Protein AF-A0A429S1Y5-F1 (afdb_monomer)

Structure (mmCIF, N/CA/C/O backbone):
data_AF-A0A429S1Y5-F1
#
_entry.id   AF-A0A429S1Y5-F1
#
loop_
_atom_site.group_PDB
_atom_site.id
_atom_site.type_symbol
_atom_site.label_atom_id
_atom_site.label_alt_id
_atom_site.label_comp_id
_atom_site.label_asym_id
_atom_site.label_entity_id
_atom_site.label_seq_id
_atom_site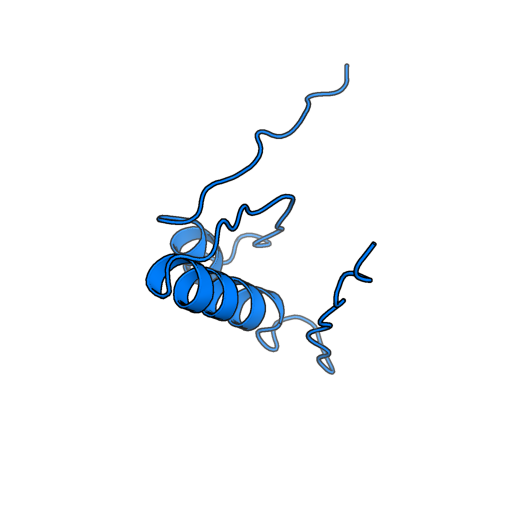.pdbx_PDB_ins_code
_atom_site.Cartn_x
_atom_site.Cartn_y
_atom_site.Cartn_z
_atom_site.occupancy
_atom_site.B_iso_or_equiv
_atom_site.auth_seq_id
_atom_site.auth_comp_id
_atom_site.auth_asym_id
_atom_site.auth_atom_id
_atom_site.pdbx_PDB_model_num
ATOM 1 N N . MET A 1 1 ? 0.218 15.644 22.859 1.00 51.16 1 MET A N 1
ATOM 2 C CA . MET A 1 1 ? -0.005 15.205 21.462 1.00 51.16 1 MET A CA 1
ATOM 3 C C . MET A 1 1 ? 1.148 14.300 21.055 1.00 51.16 1 MET A C 1
ATOM 5 O O . MET A 1 1 ? 2.291 14.731 21.134 1.00 51.16 1 MET A O 1
ATOM 9 N N . GLY A 1 2 ? 0.880 13.034 20.729 1.00 76.69 2 GLY A N 1
ATOM 10 C CA . GLY A 1 2 ? 1.929 12.095 20.321 1.00 76.69 2 GLY A CA 1
ATOM 11 C C . GLY A 1 2 ? 2.446 12.422 18.920 1.00 76.69 2 GLY A C 1
ATOM 12 O O . GLY A 1 2 ? 1.661 12.726 18.027 1.00 76.69 2 GLY A O 1
ATOM 13 N N . ARG A 1 3 ? 3.765 12.373 18.715 1.00 88.88 3 ARG A N 1
ATOM 14 C CA . ARG A 1 3 ? 4.362 12.511 17.381 1.00 88.88 3 ARG A CA 1
ATOM 15 C C . ARG A 1 3 ? 4.082 11.241 16.575 1.00 88.88 3 ARG A C 1
ATOM 17 O O . ARG A 1 3 ? 4.354 10.141 17.054 1.00 88.88 3 ARG A O 1
ATOM 24 N N . GLY A 1 4 ? 3.581 11.391 15.351 1.00 90.81 4 GLY A N 1
ATOM 25 C CA . GLY A 1 4 ? 3.489 10.278 14.407 1.00 90.81 4 GLY A CA 1
ATOM 26 C C . GLY A 1 4 ? 4.868 9.676 14.106 1.00 90.81 4 GLY A C 1
ATOM 27 O O . GLY A 1 4 ? 5.899 10.339 14.248 1.00 90.81 4 GLY A O 1
ATOM 28 N N . LYS A 1 5 ? 4.894 8.407 13.686 1.00 93.19 5 LYS A N 1
ATOM 29 C CA . LYS A 1 5 ? 6.119 7.718 13.254 1.00 93.19 5 LYS A CA 1
ATOM 30 C C . LYS A 1 5 ? 6.139 7.615 11.732 1.00 93.19 5 LYS A C 1
ATOM 32 O O . LYS A 1 5 ? 5.260 6.983 11.155 1.00 93.19 5 LYS A O 1
ATOM 37 N N . LEU A 1 6 ? 7.167 8.181 11.101 1.00 95.94 6 LEU A N 1
ATOM 38 C CA . LEU A 1 6 ? 7.436 7.981 9.679 1.00 95.94 6 LEU A CA 1
ATOM 39 C C . LEU A 1 6 ? 8.302 6.731 9.497 1.00 95.94 6 LEU A C 1
ATOM 41 O O . LEU A 1 6 ? 9.401 6.653 10.044 1.00 95.94 6 LEU A O 1
ATOM 45 N N . ARG A 1 7 ? 7.814 5.759 8.723 1.00 95.19 7 ARG A N 1
ATOM 46 C CA . ARG A 1 7 ? 8.587 4.582 8.311 1.00 95.19 7 ARG A CA 1
ATOM 47 C C . ARG A 1 7 ? 8.930 4.706 6.832 1.00 95.19 7 ARG A C 1
ATOM 49 O O . ARG A 1 7 ? 8.034 4.866 6.012 1.00 95.19 7 ARG A O 1
ATOM 56 N N . ILE A 1 8 ? 10.216 4.607 6.504 1.00 96.44 8 ILE A N 1
ATOM 57 C CA . ILE A 1 8 ? 10.717 4.716 5.130 1.00 96.44 8 ILE A CA 1
ATOM 58 C C . ILE A 1 8 ? 11.218 3.344 4.678 1.00 96.44 8 ILE A C 1
ATOM 60 O O . ILE A 1 8 ? 12.068 2.742 5.332 1.00 96.44 8 ILE A O 1
ATOM 64 N N . TYR A 1 9 ? 10.702 2.857 3.549 1.00 95.88 9 TYR A N 1
ATOM 65 C CA . TYR A 1 9 ? 11.208 1.661 2.875 1.00 95.88 9 TYR A CA 1
ATOM 66 C C . TYR A 1 9 ? 12.240 2.083 1.826 1.00 95.88 9 TYR A C 1
ATOM 68 O O . TYR A 1 9 ? 11.886 2.456 0.707 1.00 95.88 9 TYR A O 1
ATOM 76 N N . LEU A 1 10 ? 13.520 2.062 2.200 1.00 96.69 10 LEU A N 1
ATOM 77 C CA . LEU A 1 10 ? 14.630 2.412 1.313 1.00 96.69 10 LEU A CA 1
ATOM 78 C C . LEU A 1 10 ? 15.032 1.215 0.439 1.00 96.69 10 LEU A C 1
ATOM 80 O O . LEU A 1 10 ? 14.956 0.067 0.866 1.00 96.69 10 LEU A O 1
ATOM 84 N N . GLY A 1 11 ? 15.479 1.471 -0.790 1.00 95.25 11 GLY A N 1
ATOM 85 C CA . GLY A 1 11 ? 15.925 0.415 -1.694 1.00 95.25 11 GLY A CA 1
ATOM 86 C C . GLY A 1 11 ? 16.778 0.962 -2.829 1.00 95.25 11 GLY A C 1
ATOM 87 O O . GLY A 1 11 ? 16.440 2.003 -3.391 1.00 95.25 11 GLY A O 1
ATOM 88 N N . ALA A 1 12 ? 17.837 0.226 -3.167 1.00 95.75 12 ALA A N 1
ATOM 89 C CA . ALA A 1 12 ? 18.955 0.677 -4.000 1.00 95.75 12 ALA A CA 1
ATOM 90 C C . ALA A 1 12 ? 18.622 0.926 -5.483 1.00 95.75 12 ALA A C 1
ATOM 92 O O . ALA A 1 12 ? 19.379 1.603 -6.167 1.00 95.75 12 ALA A O 1
ATOM 93 N N . ALA A 1 13 ? 17.504 0.391 -5.986 1.00 93.88 13 ALA A N 1
ATOM 94 C CA . ALA A 1 13 ? 17.108 0.527 -7.387 1.00 93.88 13 ALA A CA 1
ATOM 95 C C . ALA A 1 13 ? 15.573 0.483 -7.572 1.00 93.88 13 ALA A C 1
ATOM 97 O O . ALA A 1 13 ? 14.830 0.143 -6.635 1.00 93.88 13 ALA A O 1
ATOM 98 N N . PRO A 1 14 ? 15.046 0.833 -8.760 1.00 90.06 14 PRO A N 1
ATOM 99 C CA . PRO A 1 14 ? 13.670 0.528 -9.145 1.00 90.06 14 PRO A CA 1
ATOM 100 C C . PRO A 1 14 ? 13.409 -0.986 -9.148 1.00 90.06 14 PRO A C 1
ATOM 102 O O . PRO A 1 14 ? 14.285 -1.777 -9.467 1.00 90.06 14 PRO A O 1
ATOM 105 N N . GLY A 1 15 ? 12.198 -1.409 -8.776 1.00 89.25 15 GLY A N 1
ATOM 106 C CA . GLY A 1 15 ? 11.809 -2.829 -8.831 1.00 89.25 15 GLY A CA 1
ATOM 107 C C . GLY A 1 15 ? 12.253 -3.695 -7.646 1.00 89.25 15 GLY A C 1
ATOM 108 O O . GLY A 1 15 ? 11.711 -4.779 -7.479 1.00 89.25 15 GLY A O 1
ATOM 109 N N . VAL A 1 16 ? 13.104 -3.194 -6.743 1.00 93.00 16 VAL A N 1
ATOM 110 C CA . VAL A 1 16 ? 13.582 -3.924 -5.539 1.00 93.00 16 VAL A CA 1
ATOM 111 C C . VAL A 1 16 ? 12.506 -4.214 -4.473 1.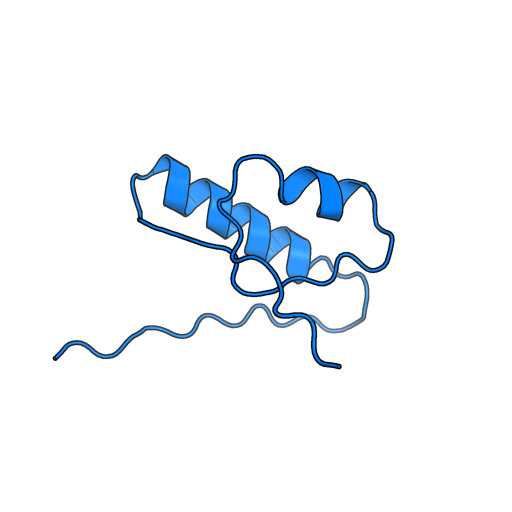00 93.00 16 VAL A C 1
ATOM 113 O O . VAL A 1 16 ? 12.825 -4.640 -3.371 1.00 93.00 16 VAL A O 1
ATOM 116 N N . GLY A 1 17 ? 11.228 -3.948 -4.762 1.00 92.56 17 GLY A N 1
ATOM 117 C CA . GLY A 1 17 ? 10.113 -4.355 -3.900 1.00 92.56 17 GLY A CA 1
ATOM 118 C C . GLY A 1 17 ? 9.684 -3.369 -2.809 1.00 92.56 17 GLY A C 1
ATOM 119 O O . GLY A 1 17 ? 8.873 -3.741 -1.969 1.00 92.56 17 GLY A O 1
ATOM 120 N N . LYS A 1 18 ? 10.145 -2.108 -2.822 1.00 95.31 18 LYS A N 1
ATOM 121 C CA . LYS A 1 18 ? 9.773 -1.090 -1.809 1.00 95.31 18 LYS A CA 1
ATOM 122 C C . LYS A 1 18 ? 8.256 -0.964 -1.601 1.00 95.31 18 LYS A C 1
ATOM 124 O O . LYS A 1 18 ? 7.772 -1.115 -0.484 1.00 95.31 18 LYS A O 1
ATOM 129 N N . THR A 1 19 ? 7.509 -0.743 -2.686 1.00 94.12 19 THR A N 1
ATOM 130 C CA . THR A 1 19 ? 6.043 -0.610 -2.649 1.00 94.12 19 THR A CA 1
ATOM 131 C C . THR A 1 19 ? 5.374 -1.888 -2.153 1.00 94.12 19 THR A C 1
ATOM 133 O O . THR A 1 19 ? 4.461 -1.830 -1.341 1.00 94.12 19 THR A O 1
ATOM 136 N N . TYR A 1 20 ? 5.867 -3.052 -2.579 1.00 93.50 20 TYR A N 1
ATOM 137 C CA . TYR A 1 20 ? 5.331 -4.341 -2.146 1.00 93.50 20 TYR A CA 1
ATOM 138 C C . TYR A 1 20 ? 5.526 -4.559 -0.637 1.00 93.50 20 TYR A C 1
ATOM 140 O O . TYR A 1 20 ? 4.588 -4.926 0.066 1.00 93.50 20 TYR A O 1
ATOM 148 N N . ALA A 1 21 ? 6.724 -4.272 -0.117 1.00 95.12 21 ALA A N 1
ATOM 149 C CA . ALA A 1 21 ? 7.027 -4.370 1.310 1.00 95.12 21 ALA A CA 1
ATOM 150 C C . ALA A 1 21 ? 6.190 -3.394 2.156 1.00 95.12 21 ALA A C 1
ATOM 152 O O . ALA A 1 21 ? 5.763 -3.746 3.256 1.00 95.12 21 ALA A O 1
ATOM 153 N N . MET A 1 22 ? 5.927 -2.192 1.633 1.00 96.69 22 MET A N 1
ATOM 154 C CA . MET A 1 22 ? 5.030 -1.213 2.249 1.00 96.69 22 MET A CA 1
ATOM 155 C C . MET A 1 22 ? 3.584 -1.730 2.314 1.00 96.69 22 MET A C 1
ATOM 157 O O . MET A 1 22 ? 2.978 -1.681 3.381 1.00 96.69 22 MET A O 1
ATOM 161 N N . LEU A 1 23 ? 3.043 -2.272 1.217 1.00 96.50 23 LEU A N 1
ATOM 162 C CA . LEU A 1 23 ? 1.678 -2.819 1.186 1.00 96.50 23 LEU A CA 1
ATOM 163 C C . LEU A 1 23 ? 1.533 -4.057 2.081 1.00 96.50 23 LEU A C 1
ATOM 165 O O . LEU A 1 23 ? 0.546 -4.181 2.797 1.00 96.50 23 LEU A O 1
ATOM 169 N N . SER A 1 24 ? 2.541 -4.934 2.116 1.00 96.19 24 SER A N 1
ATOM 170 C CA . SER A 1 24 ? 2.566 -6.091 3.023 1.00 96.19 24 SER A CA 1
ATOM 171 C C . SER A 1 24 ? 2.520 -5.682 4.501 1.00 96.19 24 SER A C 1
ATOM 173 O O . SER A 1 24 ? 1.863 -6.340 5.303 1.00 96.19 24 SER A O 1
ATOM 175 N N . GLU A 1 25 ? 3.172 -4.579 4.880 1.00 97.06 25 GLU A N 1
ATOM 176 C CA . GLU A 1 25 ? 3.022 -4.016 6.227 1.00 97.06 25 GLU A CA 1
ATOM 177 C C . GLU A 1 25 ? 1.624 -3.435 6.465 1.00 97.06 25 GLU A C 1
ATOM 179 O O . GLU A 1 25 ? 1.110 -3.576 7.573 1.00 97.06 25 GLU A O 1
ATOM 184 N N . GLY A 1 26 ? 1.014 -2.811 5.453 1.00 97.06 26 GLY A N 1
ATOM 185 C CA . GLY A 1 26 ? -0.374 -2.347 5.509 1.00 97.06 26 GLY A CA 1
ATOM 186 C C . GLY A 1 26 ? -1.332 -3.477 5.883 1.00 97.06 26 GLY A C 1
ATOM 187 O O . GLY A 1 26 ? -2.045 -3.360 6.877 1.00 97.06 26 GLY A O 1
ATOM 188 N N . HIS A 1 27 ? -1.249 -4.611 5.178 1.00 97.81 27 HIS A N 1
ATOM 189 C CA . HIS A 1 27 ? -2.020 -5.822 5.494 1.00 97.81 27 HIS A CA 1
ATOM 190 C C . HIS A 1 27 ? -1.805 -6.282 6.934 1.00 97.81 27 HIS A C 1
ATOM 192 O O . HIS A 1 27 ? -2.763 -6.379 7.694 1.00 97.81 27 HIS A O 1
ATOM 198 N N . ARG A 1 28 ? -0.547 -6.437 7.371 1.00 97.44 28 ARG A N 1
ATOM 199 C CA . ARG A 1 28 ? -0.244 -6.837 8.759 1.00 97.44 28 ARG A CA 1
ATOM 200 C C . ARG A 1 28 ? -0.826 -5.891 9.809 1.00 97.44 28 ARG A C 1
ATOM 202 O O . ARG A 1 28 ? -1.101 -6.321 10.927 1.00 97.44 28 ARG A O 1
ATOM 209 N N . ARG A 1 29 ? -0.932 -4.596 9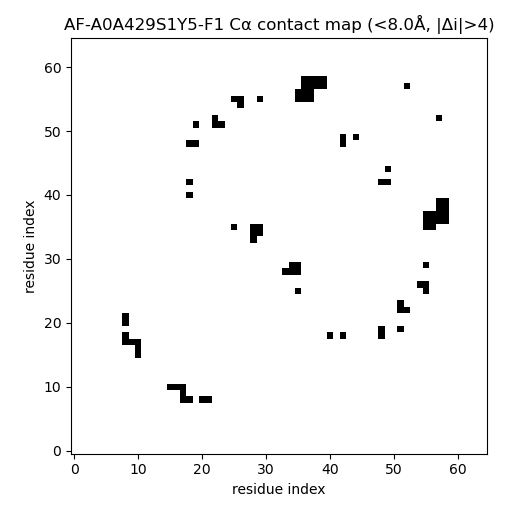.509 1.00 96.62 29 ARG A N 1
ATOM 210 C CA . ARG A 1 29 ? -1.509 -3.601 10.422 1.00 96.62 29 ARG A CA 1
ATOM 211 C C . ARG A 1 29 ? -3.024 -3.729 10.493 1.00 96.62 29 ARG A C 1
ATOM 213 O O . ARG A 1 29 ? -3.548 -3.787 11.603 1.00 96.62 29 ARG A O 1
ATOM 220 N N . VAL A 1 30 ? -3.689 -3.836 9.345 1.00 97.31 30 VAL A N 1
ATOM 221 C CA . VAL A 1 30 ? -5.141 -4.054 9.261 1.00 97.31 30 VAL A CA 1
ATOM 222 C C . VAL A 1 30 ? -5.531 -5.366 9.946 1.00 97.31 30 VAL A C 1
ATOM 224 O O . VAL A 1 30 ? -6.406 -5.366 10.804 1.00 97.31 30 VAL A O 1
ATOM 227 N N . GLU A 1 31 ? -4.811 -6.460 9.683 1.00 97.12 31 GLU A N 1
ATOM 228 C CA . GLU A 1 31 ? -5.013 -7.767 10.333 1.00 97.12 31 GLU A CA 1
ATOM 229 C C . GLU A 1 31 ? -4.878 -7.706 11.864 1.00 97.12 31 GLU A C 1
ATOM 231 O O . GLU A 1 31 ? -5.500 -8.483 12.584 1.00 97.12 31 GLU A O 1
ATOM 236 N N . ARG A 1 32 ? -4.077 -6.768 12.382 1.00 97.25 32 ARG A N 1
ATOM 237 C CA . ARG A 1 32 ? -3.907 -6.518 13.823 1.00 97.25 32 ARG A CA 1
ATOM 238 C C . ARG A 1 32 ? -4.915 -5.512 14.389 1.00 97.25 32 ARG A C 1
ATOM 240 O O . ARG A 1 32 ? -4.760 -5.096 15.534 1.00 97.25 32 ARG A O 1
ATOM 247 N N . GLY A 1 33 ? -5.906 -5.093 13.605 1.00 96.94 33 GLY A N 1
ATOM 248 C CA . GLY A 1 33 ? -6.934 -4.130 14.004 1.00 96.94 33 GLY A CA 1
ATOM 249 C C . GLY A 1 33 ? -6.476 -2.671 13.995 1.00 96.94 3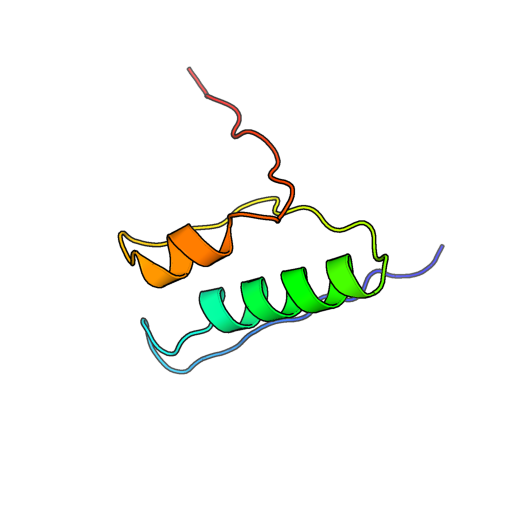3 GLY A C 1
ATOM 250 O O . GLY A 1 33 ? -7.102 -1.832 14.635 1.00 96.94 33 GLY A O 1
ATOM 251 N N . THR A 1 34 ? -5.371 -2.346 13.315 1.00 96.69 34 THR A N 1
ATOM 252 C CA . THR A 1 34 ? -4.966 -0.945 13.130 1.00 96.69 34 THR A CA 1
ATOM 253 C C . THR A 1 34 ? -5.820 -0.309 12.039 1.00 96.69 34 THR A C 1
ATOM 255 O O . THR A 1 34 ? -5.852 -0.823 10.923 1.00 96.69 34 THR A O 1
ATOM 258 N N . ASP A 1 35 ? -6.424 0.840 12.339 1.00 96.56 35 ASP A N 1
ATOM 259 C CA . ASP A 1 35 ? -7.055 1.699 11.336 1.00 96.56 35 ASP A CA 1
ATOM 260 C C . ASP A 1 35 ? -5.990 2.230 10.357 1.00 96.56 35 ASP A C 1
ATOM 262 O O . ASP A 1 35 ? -5.038 2.918 10.749 1.00 96.56 35 ASP A O 1
ATOM 266 N N . CYS A 1 36 ? -6.074 1.803 9.098 1.00 95.94 36 CYS A N 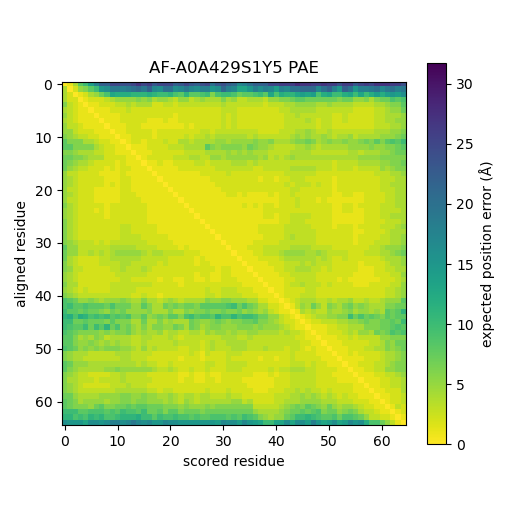1
ATOM 267 C CA . CYS A 1 36 ? -5.034 1.998 8.099 1.00 95.94 36 CYS A CA 1
ATOM 268 C C . CYS A 1 36 ? -5.643 2.127 6.704 1.00 95.94 36 CYS A C 1
ATOM 270 O O . CYS A 1 36 ? -6.271 1.200 6.200 1.00 95.94 36 CYS A O 1
ATOM 272 N N . VAL A 1 37 ? -5.335 3.243 6.045 1.00 97.31 37 VAL A N 1
ATOM 273 C CA . VAL A 1 37 ? -5.786 3.559 4.689 1.00 97.31 37 VAL A CA 1
ATOM 274 C C . VAL A 1 37 ? -4.597 3.837 3.770 1.00 97.31 37 VAL A C 1
ATOM 276 O O . VAL A 1 37 ? -3.589 4.430 4.170 1.00 97.31 37 VAL A O 1
ATOM 279 N N . VAL A 1 38 ? -4.702 3.424 2.510 1.00 96.81 38 VAL A N 1
ATOM 280 C CA . VAL A 1 38 ? -3.759 3.794 1.453 1.00 96.81 38 VAL A CA 1
ATOM 281 C C . VAL A 1 38 ? -4.135 5.178 0.929 1.00 96.81 38 VAL A C 1
ATOM 283 O O . VAL A 1 38 ? -5.128 5.345 0.225 1.00 96.81 38 VAL A O 1
ATOM 286 N N . GLY A 1 39 ? -3.318 6.182 1.258 1.00 96.12 39 GLY A N 1
ATOM 287 C CA . GLY A 1 39 ? -3.492 7.538 0.727 1.00 96.12 39 GLY A CA 1
ATOM 288 C C . GLY A 1 39 ? -3.049 7.677 -0.733 1.00 96.12 39 GLY A C 1
ATOM 289 O O . GLY A 1 39 ? -3.681 8.381 -1.513 1.00 96.12 39 GLY A O 1
ATOM 290 N N . PHE A 1 40 ? -1.959 7.006 -1.117 1.00 93.44 40 PHE A N 1
ATOM 291 C CA . PHE A 1 40 ? -1.458 7.014 -2.490 1.00 93.44 40 PHE A CA 1
ATOM 292 C C . PHE A 1 40 ? -0.526 5.832 -2.757 1.00 93.44 40 PHE A C 1
ATOM 294 O O . PHE A 1 40 ? 0.279 5.447 -1.907 1.00 93.44 40 PHE A O 1
ATOM 301 N N . VAL A 1 41 ? -0.601 5.289 -3.970 1.00 92.62 41 VAL A N 1
ATOM 302 C CA . VAL A 1 41 ? 0.284 4.231 -4.457 1.00 92.62 41 VAL A CA 1
ATOM 303 C C . VAL A 1 41 ? 0.387 4.284 -5.981 1.00 92.62 41 VAL A C 1
ATOM 305 O O . VAL A 1 41 ? -0.594 4.545 -6.679 1.00 92.62 41 VAL A O 1
ATOM 308 N N . GLU A 1 42 ? 1.580 3.996 -6.498 1.00 87.38 42 GLU A N 1
ATOM 309 C CA . GLU A 1 42 ? 1.816 3.729 -7.915 1.00 87.38 42 GLU A CA 1
ATOM 310 C C . GLU A 1 42 ? 2.338 2.301 -8.076 1.00 87.38 42 GLU A C 1
ATOM 312 O O . GLU A 1 42 ? 3.395 1.932 -7.556 1.00 87.38 42 GLU A O 1
ATOM 317 N N . HIS A 1 43 ? 1.583 1.471 -8.796 1.00 83.69 43 HIS A N 1
ATOM 318 C CA . HIS A 1 43 ? 1.965 0.087 -9.086 1.00 83.69 43 HIS A CA 1
ATOM 319 C C . HIS A 1 43 ? 2.799 -0.038 -10.374 1.00 83.69 43 HIS A C 1
ATOM 321 O O . HIS A 1 43 ? 3.39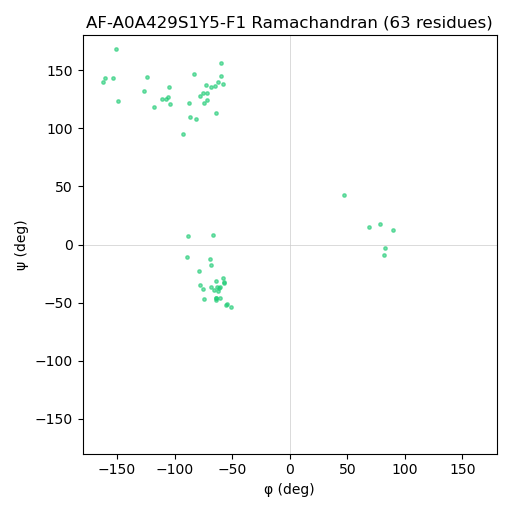1 -1.093 -10.599 1.00 83.69 43 HIS A O 1
ATOM 327 N N . HIS A 1 44 ? 2.902 1.024 -11.188 1.00 83.25 44 HIS A N 1
ATOM 328 C CA . HIS A 1 44 ? 3.653 1.071 -12.456 1.00 83.25 44 HIS A CA 1
ATOM 329 C C . HIS A 1 44 ? 3.383 -0.139 -13.374 1.00 83.25 44 HIS A C 1
ATOM 331 O O . HIS A 1 44 ? 4.314 -0.742 -13.905 1.00 83.25 44 HIS A O 1
ATOM 337 N N . GLY A 1 45 ? 2.116 -0.554 -13.488 1.00 79.88 45 GLY A N 1
ATOM 338 C CA . GLY A 1 45 ? 1.715 -1.694 -14.321 1.00 79.88 45 GLY A CA 1
ATOM 339 C C . GLY A 1 45 ? 2.179 -3.065 -13.816 1.00 79.88 45 GLY A C 1
ATOM 340 O O . GLY A 1 45 ? 2.160 -4.023 -14.578 1.00 79.88 45 GLY A O 1
ATOM 341 N N . ARG A 1 46 ? 2.623 -3.191 -12.555 1.00 83.62 46 ARG A N 1
ATOM 342 C CA . ARG A 1 46 ? 3.020 -4.478 -11.957 1.00 83.62 46 ARG A CA 1
ATOM 343 C C . ARG A 1 46 ? 1.795 -5.188 -11.362 1.00 83.62 46 ARG A C 1
ATOM 345 O O . ARG A 1 46 ? 1.362 -4.777 -10.281 1.00 83.62 46 ARG A O 1
ATOM 352 N N . PRO A 1 47 ? 1.306 -6.297 -11.953 1.00 84.94 47 PRO A N 1
ATOM 353 C CA . PRO A 1 47 ? 0.038 -6.911 -11.540 1.00 84.94 47 PRO A CA 1
ATOM 354 C C . PRO A 1 47 ? 0.043 -7.384 -10.084 1.00 84.94 47 PRO A C 1
ATOM 356 O O . PRO A 1 47 ? -0.921 -7.208 -9.352 1.00 84.94 47 PRO A O 1
ATOM 359 N N . ARG A 1 48 ? 1.175 -7.921 -9.607 1.00 83.06 48 ARG A N 1
ATOM 360 C CA . ARG A 1 48 ? 1.302 -8.370 -8.210 1.00 83.06 48 ARG A CA 1
ATOM 361 C C . ARG A 1 48 ? 1.178 -7.233 -7.197 1.00 83.06 48 ARG A C 1
ATOM 363 O O . ARG A 1 48 ? 0.726 -7.472 -6.088 1.00 83.06 48 ARG A O 1
ATOM 370 N N . THR A 1 49 ? 1.600 -6.020 -7.548 1.00 84.25 49 THR A N 1
ATOM 371 C CA . THR A 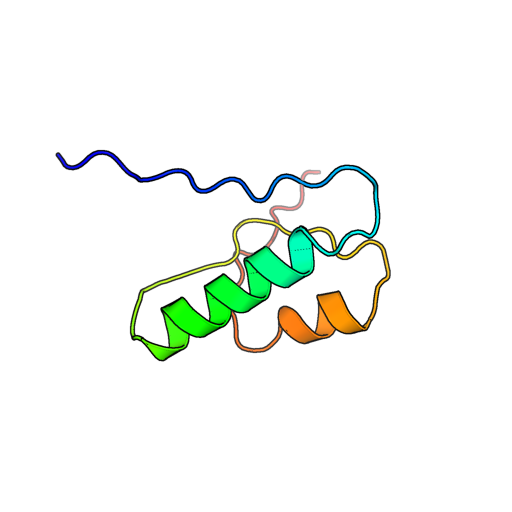1 49 ? 1.480 -4.857 -6.654 1.00 84.25 49 THR A CA 1
ATOM 372 C C . THR A 1 49 ? 0.054 -4.320 -6.652 1.00 84.25 49 THR A C 1
ATOM 374 O O . THR A 1 49 ? -0.420 -3.874 -5.617 1.00 84.25 49 THR A O 1
ATOM 377 N N . GLU A 1 50 ? -0.627 -4.382 -7.793 1.00 88.88 50 GLU A N 1
ATOM 378 C CA . GLU A 1 50 ? -2.036 -4.008 -7.917 1.00 88.88 50 GLU A CA 1
ATOM 379 C C . GLU A 1 50 ? -2.930 -4.930 -7.082 1.00 88.88 50 GLU A C 1
ATOM 381 O O . GLU A 1 50 ? -3.712 -4.449 -6.269 1.00 88.88 50 GLU A O 1
ATOM 386 N N . VAL A 1 51 ? -2.707 -6.249 -7.154 1.00 91.56 51 VAL A N 1
ATOM 387 C CA . VAL A 1 51 ? -3.430 -7.236 -6.330 1.00 91.56 51 VAL A CA 1
ATOM 388 C C . VAL A 1 51 ? -3.277 -6.957 -4.826 1.00 91.56 51 VAL A C 1
ATOM 390 O O . VAL A 1 51 ? -4.215 -7.156 -4.062 1.00 91.56 51 VAL A O 1
ATOM 393 N N . MET A 1 52 ? -2.128 -6.434 -4.389 1.00 93.75 52 MET A N 1
ATOM 394 C CA . MET A 1 52 ? -1.882 -6.101 -2.979 1.00 93.75 52 MET A CA 1
ATOM 395 C C . MET A 1 52 ? -2.707 -4.911 -2.465 1.00 93.75 52 MET A C 1
ATOM 397 O O . MET A 1 52 ? -2.739 -4.691 -1.255 1.00 93.75 52 MET A O 1
ATOM 401 N N . LEU A 1 53 ? -3.348 -4.138 -3.345 1.00 93.19 53 LEU A N 1
ATOM 402 C CA . LEU A 1 53 ? -4.274 -3.070 -2.955 1.00 93.19 53 LEU A CA 1
ATOM 403 C C . LEU A 1 53 ? -5.651 -3.605 -2.571 1.00 93.19 53 LEU A C 1
ATOM 405 O O . LEU A 1 53 ? -6.378 -2.947 -1.830 1.00 93.19 53 LEU A O 1
ATOM 409 N N . HIS A 1 54 ? -6.012 -4.798 -3.046 1.00 92.56 54 HIS A N 1
ATOM 410 C CA . HIS A 1 54 ? -7.254 -5.437 -2.638 1.00 92.56 54 HIS A CA 1
ATOM 411 C C . HIS A 1 54 ? -7.187 -5.773 -1.148 1.00 92.56 54 HIS A C 1
ATOM 413 O O . HIS A 1 54 ? -6.175 -6.267 -0.656 1.00 92.56 54 HIS A O 1
ATOM 419 N N . GLY A 1 55 ? -8.274 -5.498 -0.430 1.00 91.88 55 GLY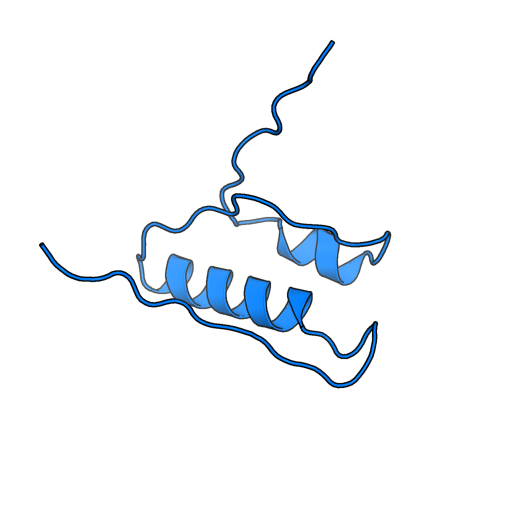 A N 1
ATOM 420 C CA . GLY A 1 55 ? -8.346 -5.698 1.019 1.00 91.88 55 GLY A CA 1
ATOM 421 C C . GLY A 1 55 ? -7.759 -4.556 1.854 1.00 91.88 55 GLY A C 1
ATOM 422 O O . GLY A 1 55 ? -7.875 -4.601 3.073 1.00 91.88 55 GLY A O 1
ATOM 423 N N . LEU A 1 56 ? -7.184 -3.522 1.230 1.00 96.56 56 LEU A N 1
ATOM 424 C CA . LEU A 1 56 ? -6.824 -2.275 1.905 1.00 96.56 56 LEU A CA 1
ATOM 425 C C . LEU A 1 56 ? -7.816 -1.176 1.523 1.00 96.56 56 LEU A C 1
ATOM 427 O O . LEU A 1 56 ? -8.148 -1.014 0.347 1.00 96.56 56 LEU A O 1
ATOM 431 N N . GLU A 1 57 ? -8.267 -0.399 2.508 1.00 97.06 57 GLU A N 1
ATOM 432 C CA . GLU A 1 57 ? -9.038 0.815 2.244 1.00 97.06 57 GLU A CA 1
ATOM 433 C C . GLU A 1 57 ? -8.175 1.809 1.457 1.00 97.06 57 GLU A C 1
ATOM 435 O O . GLU A 1 57 ? -6.977 1.961 1.720 1.00 97.06 57 GLU A O 1
ATOM 440 N N . GLN A 1 58 ? -8.774 2.486 0.480 1.00 95.75 58 GLN A N 1
ATOM 441 C CA . GLN A 1 58 ? -8.087 3.443 -0.380 1.00 95.75 58 GLN A CA 1
ATOM 442 C C . GLN A 1 58 ? -8.829 4.773 -0.364 1.00 95.75 58 GLN A C 1
ATOM 444 O O . GLN A 1 58 ? -10.041 4.811 -0.572 1.00 95.75 58 GLN A O 1
ATOM 449 N N . VAL A 1 59 ? -8.089 5.868 -0.179 1.00 96.12 59 VAL A N 1
ATOM 450 C CA . VAL A 1 59 ? -8.650 7.209 -0.365 1.00 96.12 59 VAL A CA 1
ATOM 451 C C . VAL A 1 59 ? -8.858 7.439 -1.868 1.00 96.12 59 VAL A C 1
ATOM 453 O O . VAL A 1 59 ? -7.890 7.324 -2.629 1.00 96.12 59 VAL A O 1
ATOM 456 N N . PRO A 1 60 ? -10.078 7.779 -2.326 1.00 92.44 60 PRO A N 1
ATOM 457 C CA . PRO A 1 60 ? -10.315 8.108 -3.726 1.00 92.44 60 PRO A CA 1
ATOM 458 C C . PRO A 1 60 ? -9.433 9.275 -4.174 1.00 92.44 60 PRO A C 1
ATOM 460 O O . PRO A 1 60 ? -9.272 10.267 -3.457 1.00 92.44 60 PRO A O 1
ATOM 463 N N . ARG A 1 61 ? -8.864 9.178 -5.379 1.00 90.56 61 ARG A N 1
ATOM 464 C CA . ARG A 1 61 ? -8.080 10.278 -5.945 1.00 90.56 61 ARG A CA 1
ATOM 465 C C . ARG A 1 61 ? -9.004 11.447 -6.267 1.00 90.56 61 ARG A C 1
ATOM 467 O O . ARG A 1 61 ? -10.059 11.263 -6.866 1.00 90.56 61 ARG A O 1
ATOM 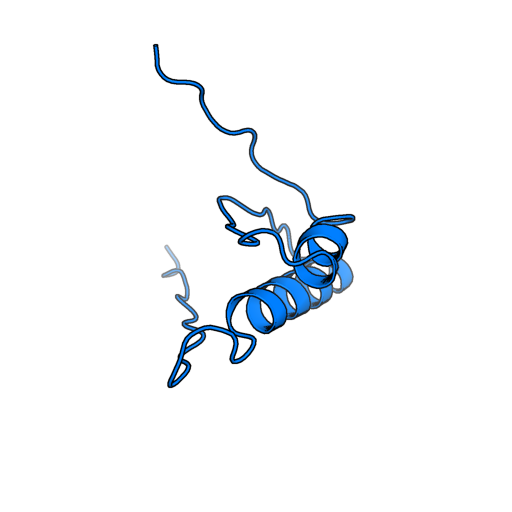474 N N . ARG A 1 62 ? -8.579 12.657 -5.907 1.00 91.94 62 ARG A N 1
ATOM 475 C CA . ARG A 1 62 ? -9.239 13.876 -6.371 1.00 91.94 62 ARG A CA 1
ATOM 476 C C . ARG A 1 62 ? -8.875 14.108 -7.834 1.00 91.94 62 ARG A C 1
ATOM 478 O O . ARG A 1 62 ? -7.697 14.258 -8.148 1.00 91.94 62 ARG A O 1
ATOM 485 N N . GLU A 1 63 ? -9.880 14.175 -8.694 1.00 91.25 63 GLU A N 1
ATOM 486 C CA . GLU A 1 63 ? -9.713 14.655 -10.064 1.00 91.25 63 GLU A CA 1
ATOM 487 C C . GLU A 1 63 ? -9.584 16.183 -10.045 1.00 91.25 63 GLU A C 1
ATOM 489 O O . GLU A 1 63 ? -10.352 16.883 -9.376 1.00 91.25 63 GLU A O 1
ATOM 494 N N . LEU A 1 64 ? -8.556 16.694 -10.718 1.00 90.44 64 LEU A N 1
ATOM 495 C CA . LEU A 1 64 ? -8.342 18.123 -10.916 1.00 90.44 64 LEU A CA 1
ATOM 496 C C . LEU A 1 64 ? -8.692 18.434 -12.373 1.00 90.44 64 LEU A C 1
ATOM 498 O O . LEU A 1 64 ? -8.197 17.745 -13.265 1.00 90.44 64 LEU A O 1
ATOM 502 N N . ALA A 1 65 ? -9.578 19.412 -12.571 1.00 84.31 65 ALA A N 1
ATOM 503 C CA . ALA A 1 65 ? -9.964 19.924 -13.885 1.00 84.31 65 ALA A CA 1
ATOM 504 C C . ALA A 1 65 ? -8.879 20.829 -14.480 1.00 84.31 65 ALA A C 1
ATOM 506 O O . ALA A 1 65 ? -8.181 21.501 -13.683 1.00 84.31 65 ALA A O 1
#

Secondary structure (DSSP, 8-state):
-PPP-------SSTTSSHHHHHHHHHHHHHHTT---EE-----TT-HHHHHTTTTSEEPPPPP--

pLDDT: mean 92.1, std 7.05, range [51.16, 97.81]

Solvent-accessible surface area (backbone atoms only — not comparable to full-atom values): 4497 Å² total; per-residue (Å²): 134,85,82,83,85,89,84,81,73,82,66,99,53,88,89,73,41,45,68,50,55,53,42,55,50,51,51,58,35,44,78,69,71,42,93,69,68,45,77,78,86,84,50,88,88,38,66,75,49,51,59,56,49,61,96,53,51,66,57,80,80,82,86,80,135

Sequence (65 aa):
MGRGKLRIYLGAAPGVGKTYAMLSEGHRRVERGTDCVVGFVEHHGRPRTEVMLHGLEQVPRRELA

Radius of gyration: 13.31 Å; Cα contacts (8 Å, |Δi|>4): 44; chains: 1; bounding box: 29×28×36 Å

Nearest PDB structures (foldseek):
  2r8r-assembly1_A  TM=9.619E-01  e=4.277E-04  Pseudomonas syringae pv. tomato str. DC3000

Foldseek 3Di:
DDDDDDDAQDDDDPPPCSLVVVLVVQVVCVVVVHDHAAADDDPVPPVVSVVSCPPHHYDDDDDDD

Mean predicted aligned error: 3.94 Å